Protein AF-A0A914KHE9-F1 (afdb_monomer)

Radius of gyration: 25.44 Å; Cα contacts (8 Å, |Δi|>4): 37; chains: 1; bounding box: 50×48×69 Å

Organism: Meloidogyne incognita (NCBI:txid6306)

pLDDT: mean 73.75, std 18.72, range [34.09, 95.0]

Mean predicted aligned error: 17.83 Å

Structure (mmCIF, N/CA/C/O backbone):
data_AF-A0A914KHE9-F1
#
_entry.id   AF-A0A914KHE9-F1
#
loop_
_atom_site.group_PDB
_atom_site.id
_atom_site.type_symbol
_atom_site.label_atom_id
_atom_site.label_alt_id
_atom_site.label_comp_id
_atom_site.label_asym_id
_atom_site.label_entity_id
_atom_site.label_seq_id
_atom_site.pdbx_PDB_ins_code
_atom_site.Cartn_x
_atom_site.Cartn_y
_atom_site.Cartn_z
_atom_site.occupancy
_atom_site.B_iso_or_equiv
_atom_site.auth_seq_id
_atom_site.auth_comp_id
_atom_site.auth_asym_id
_atom_site.auth_atom_id
_atom_site.pdbx_PDB_model_num
ATOM 1 N N . MET A 1 1 ? 17.900 -18.805 6.798 1.00 35.25 1 MET A N 1
ATOM 2 C CA . MET A 1 1 ? 18.093 -17.342 6.815 1.00 35.25 1 MET A CA 1
ATOM 3 C C . MET A 1 1 ? 16.962 -16.731 6.005 1.00 35.25 1 MET A C 1
ATOM 5 O O . MET A 1 1 ? 17.105 -16.5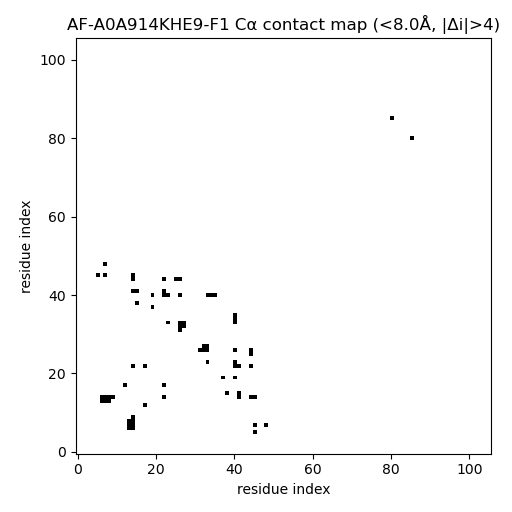57 4.805 1.00 35.25 1 MET A O 1
ATOM 9 N N . THR A 1 2 ? 15.797 -16.541 6.619 1.00 44.28 2 THR A N 1
ATOM 10 C CA . THR A 1 2 ? 14.630 -15.906 5.995 1.00 44.28 2 THR A CA 1
ATOM 11 C C . THR A 1 2 ? 14.756 -14.405 6.208 1.00 44.28 2 THR A C 1
ATOM 13 O O . THR A 1 2 ? 14.504 -13.898 7.294 1.00 44.28 2 THR A O 1
ATOM 16 N N . THR A 1 3 ? 15.258 -13.693 5.203 1.00 50.56 3 THR A N 1
ATOM 17 C CA . THR A 1 3 ? 15.271 -12.229 5.205 1.00 50.56 3 THR A CA 1
ATOM 18 C C . THR A 1 3 ? 13.864 -11.739 4.871 1.00 50.56 3 THR A C 1
ATOM 20 O O . THR A 1 3 ? 13.547 -11.503 3.711 1.00 50.56 3 THR A O 1
ATOM 23 N N . GLU A 1 4 ? 13.013 -11.612 5.887 1.00 54.34 4 GLU A N 1
ATOM 24 C CA . GLU A 1 4 ? 11.672 -10.998 5.825 1.00 54.34 4 GLU A CA 1
ATOM 25 C C . GLU A 1 4 ? 11.741 -9.456 5.761 1.00 54.34 4 GLU A C 1
ATOM 27 O O . GLU A 1 4 ? 10.909 -8.749 6.317 1.00 54.34 4 GLU A O 1
ATOM 32 N N . GLY A 1 5 ? 12.772 -8.913 5.111 1.00 55.12 5 GLY A N 1
ATOM 33 C CA . GLY A 1 5 ? 12.950 -7.473 4.959 1.00 55.12 5 GLY A CA 1
ATOM 34 C C . GLY A 1 5 ? 12.287 -6.991 3.675 1.00 55.12 5 GLY A C 1
ATOM 35 O O . GLY A 1 5 ? 12.874 -7.136 2.610 1.00 55.12 5 GLY A O 1
ATOM 36 N N . ASP A 1 6 ? 11.090 -6.415 3.777 1.00 58.41 6 ASP A N 1
ATOM 37 C CA . ASP A 1 6 ? 10.465 -5.565 2.744 1.00 58.41 6 ASP A CA 1
ATOM 38 C C . ASP A 1 6 ? 10.119 -6.204 1.387 1.00 58.41 6 ASP A C 1
ATOM 40 O O . ASP A 1 6 ? 9.960 -5.516 0.376 1.00 58.41 6 ASP A O 1
ATOM 44 N N . HIS A 1 7 ? 9.936 -7.523 1.325 1.00 64.31 7 HIS A N 1
ATOM 45 C CA . HIS A 1 7 ? 9.427 -8.156 0.107 1.00 64.31 7 HIS A CA 1
ATOM 46 C C . HIS A 1 7 ? 7.906 -8.007 0.029 1.00 64.31 7 HIS A C 1
ATOM 48 O O . HIS A 1 7 ? 7.160 -8.955 0.265 1.00 64.31 7 HIS A O 1
ATOM 54 N N . PHE A 1 8 ? 7.440 -6.812 -0.329 1.00 75.31 8 PHE A N 1
ATOM 55 C CA . PHE A 1 8 ? 6.059 -6.652 -0.757 1.00 75.31 8 PHE A CA 1
ATOM 56 C C . PHE A 1 8 ? 5.815 -7.516 -2.001 1.00 75.31 8 PHE A C 1
ATOM 58 O O . PHE A 1 8 ? 6.572 -7.466 -2.978 1.00 75.31 8 PHE A O 1
ATOM 65 N N . LEU A 1 9 ? 4.781 -8.352 -1.939 1.00 82.38 9 LEU A N 1
ATOM 66 C CA . LEU A 1 9 ? 4.413 -9.296 -2.988 1.00 82.38 9 LEU A CA 1
ATOM 67 C C . LEU A 1 9 ? 3.195 -8.748 -3.732 1.00 82.38 9 LEU A C 1
ATOM 69 O O . LEU A 1 9 ? 2.135 -8.571 -3.137 1.00 82.38 9 LEU A O 1
ATOM 73 N N . ILE A 1 10 ? 3.335 -8.514 -5.033 1.00 79.44 10 ILE A N 1
ATOM 74 C CA . ILE A 1 10 ? 2.223 -8.177 -5.925 1.00 79.44 10 ILE A CA 1
ATOM 75 C C . ILE A 1 10 ? 2.081 -9.332 -6.909 1.00 79.44 10 ILE A C 1
ATOM 77 O O . ILE A 1 10 ? 3.063 -9.757 -7.517 1.00 79.44 10 ILE A O 1
ATOM 81 N N . ASP A 1 11 ? 0.871 -9.876 -7.032 1.00 77.12 11 ASP A N 1
ATOM 82 C CA . ASP A 1 11 ? 0.591 -11.054 -7.869 1.00 77.12 11 ASP A CA 1
ATOM 83 C C . ASP A 1 11 ? 1.446 -12.287 -7.487 1.00 77.12 11 ASP A C 1
ATOM 85 O O . ASP A 1 11 ? 1.850 -13.099 -8.318 1.00 77.12 11 ASP A O 1
ATOM 89 N N . GLY A 1 12 ? 1.794 -12.406 -6.199 1.00 81.19 12 GLY A N 1
ATOM 90 C CA . GLY A 1 12 ? 2.648 -13.484 -5.689 1.00 81.19 12 GLY A CA 1
ATOM 91 C C . GLY A 1 12 ? 4.130 -13.366 -6.067 1.00 81.19 12 GLY A C 1
ATOM 92 O O . GLY A 1 12 ? 4.889 -14.300 -5.812 1.00 81.19 12 GLY A O 1
ATOM 93 N N . ARG A 1 13 ? 4.564 -12.236 -6.646 1.00 84.19 13 ARG A N 1
ATOM 94 C CA . ARG A 1 13 ? 5.971 -11.949 -6.973 1.00 84.19 13 ARG A CA 1
ATOM 95 C C . ARG A 1 13 ? 6.486 -10.722 -6.224 1.00 84.19 13 ARG A C 1
ATOM 97 O O . ARG A 1 13 ? 5.727 -9.778 -6.010 1.00 84.19 13 ARG A O 1
ATOM 104 N N . PRO A 1 14 ? 7.772 -10.690 -5.839 1.00 84.50 14 PRO A N 1
ATOM 105 C CA . PRO A 1 14 ? 8.331 -9.526 -5.169 1.00 84.50 14 PRO A CA 1
ATOM 106 C C . PRO A 1 14 ? 8.400 -8.339 -6.140 1.00 84.50 14 PRO A C 1
ATOM 108 O O . PRO A 1 14 ? 8.815 -8.496 -7.290 1.00 84.50 14 PRO A O 1
ATOM 111 N N . VAL A 1 15 ? 8.051 -7.137 -5.667 1.00 85.12 15 VAL A N 1
ATOM 112 C CA . VAL A 1 15 ? 8.094 -5.883 -6.451 1.00 85.12 15 VAL A CA 1
ATOM 113 C C . VAL A 1 15 ? 9.355 -5.725 -7.334 1.00 85.12 15 VAL A C 1
ATOM 115 O O . VAL A 1 15 ? 9.203 -5.419 -8.519 1.00 85.12 15 VAL A O 1
ATOM 118 N N . PRO A 1 16 ? 10.601 -5.959 -6.864 1.00 84.62 16 PRO A N 1
ATOM 119 C CA . PRO A 1 16 ? 11.798 -5.817 -7.711 1.00 84.62 16 PRO A CA 1
ATOM 120 C C . PRO A 1 16 ? 11.876 -6.791 -8.905 1.00 84.62 16 PRO A C 1
ATOM 122 O O . PRO A 1 16 ? 12.542 -6.501 -9.912 1.00 84.62 16 PRO A O 1
ATOM 125 N N . GLU A 1 17 ? 11.198 -7.934 -8.820 1.00 85.88 17 GLU A N 1
ATOM 126 C CA . GLU A 1 17 ? 11.182 -8.974 -9.853 1.00 85.88 17 GLU A CA 1
ATOM 127 C C . GLU A 1 17 ? 10.135 -8.700 -10.945 1.00 85.88 17 GLU A C 1
ATOM 129 O O . GLU A 1 17 ? 10.226 -9.239 -12.051 1.00 85.88 17 GLU A O 1
ATOM 134 N N . LEU A 1 18 ? 9.201 -7.776 -10.699 1.00 86.12 18 LEU A N 1
ATOM 135 C CA . LEU A 1 18 ? 8.206 -7.358 -11.681 1.00 86.12 18 LEU A CA 1
ATOM 136 C C . LEU A 1 18 ? 8.841 -6.679 -12.904 1.00 86.12 18 LEU A C 1
ATOM 138 O O . LEU A 1 18 ? 9.891 -6.016 -12.857 1.00 86.12 18 LEU A O 1
ATOM 142 N N . LYS A 1 19 ? 8.169 -6.825 -14.048 1.00 89.44 19 LYS A N 1
ATOM 143 C CA . LYS A 1 19 ? 8.540 -6.123 -15.283 1.00 89.44 19 LYS A CA 1
ATOM 144 C C . LYS A 1 19 ? 8.162 -4.650 -15.178 1.00 89.44 19 LYS A C 1
ATOM 146 O O . LYS A 1 19 ? 7.174 -4.300 -14.550 1.00 89.44 19 LYS A O 1
ATOM 151 N N . VAL A 1 20 ? 8.886 -3.786 -15.892 1.00 88.00 20 VAL A N 1
ATOM 152 C CA . VAL A 1 20 ? 8.596 -2.336 -15.947 1.00 88.00 20 VAL A CA 1
ATOM 153 C C . VAL A 1 20 ? 7.157 -2.051 -16.386 1.00 88.00 20 VAL A C 1
ATOM 155 O O . VAL A 1 20 ? 6.545 -1.111 -15.895 1.00 88.00 20 VAL A O 1
ATOM 158 N N . VAL A 1 21 ? 6.602 -2.873 -17.281 1.00 89.88 21 VAL A N 1
ATOM 159 C CA . VAL A 1 21 ? 5.200 -2.763 -17.713 1.00 89.88 21 VAL A CA 1
ATOM 160 C C . VAL A 1 21 ? 4.239 -3.010 -16.548 1.00 89.88 21 VAL A C 1
ATOM 162 O O . VAL A 1 21 ? 3.298 -2.245 -16.372 1.00 89.88 21 VAL A O 1
ATOM 165 N N . GLU A 1 22 ? 4.502 -4.031 -15.730 1.00 90.12 22 GLU A N 1
ATOM 166 C CA . GLU A 1 22 ? 3.669 -4.367 -14.569 1.00 90.12 22 GLU A CA 1
ATOM 167 C C . GLU A 1 22 ? 3.843 -3.347 -13.448 1.00 90.12 22 GLU A C 1
ATOM 169 O O . GLU A 1 22 ? 2.854 -2.851 -12.931 1.00 90.12 22 GLU A O 1
ATOM 174 N N . LEU A 1 23 ? 5.080 -2.923 -13.170 1.00 89.81 23 LEU A N 1
ATOM 175 C CA . LEU A 1 23 ? 5.362 -1.835 -12.231 1.00 89.81 23 LEU A CA 1
ATOM 176 C C . LEU A 1 23 ? 4.597 -0.562 -12.601 1.00 89.81 23 LEU A C 1
ATOM 178 O O . LEU A 1 23 ? 3.990 0.067 -11.746 1.00 89.81 23 LEU A O 1
ATOM 182 N N . ARG A 1 24 ? 4.582 -0.183 -13.885 1.00 90.06 24 ARG A N 1
ATOM 183 C CA . ARG A 1 24 ? 3.826 0.987 -14.351 1.00 90.06 24 ARG A CA 1
ATOM 184 C C . ARG A 1 24 ? 2.322 0.802 -14.234 1.00 90.06 24 ARG A C 1
ATOM 186 O O . ARG A 1 24 ? 1.646 1.776 -13.937 1.00 90.06 24 ARG A O 1
ATOM 193 N N . LYS A 1 25 ? 1.813 -0.404 -14.486 1.00 91.19 25 LYS A N 1
ATOM 194 C CA . LYS A 1 25 ? 0.393 -0.724 -14.334 1.00 91.19 25 LYS A CA 1
ATOM 195 C C . LYS A 1 25 ? -0.032 -0.602 -12.872 1.00 91.19 25 LYS A C 1
ATOM 197 O O . LYS A 1 25 ? -1.013 0.071 -12.595 1.00 91.19 25 LYS A O 1
ATOM 202 N N . GLU A 1 26 ? 0.745 -1.166 -11.952 1.00 89.94 26 GLU A N 1
ATOM 203 C CA . GLU A 1 26 ? 0.499 -1.045 -10.512 1.00 89.94 26 GLU A CA 1
ATOM 204 C C . GLU A 1 26 ? 0.570 0.410 -10.043 1.00 89.94 26 GLU A C 1
ATOM 206 O O . GLU A 1 26 ? -0.309 0.866 -9.317 1.00 89.94 26 GLU A O 1
ATOM 211 N N . LEU A 1 27 ? 1.566 1.171 -10.511 1.00 90.19 27 LEU A N 1
ATOM 212 C CA . LEU A 1 27 ? 1.656 2.605 -10.232 1.00 90.19 27 LEU A CA 1
ATOM 213 C C . LEU A 1 27 ? 0.460 3.372 -10.817 1.00 90.19 27 LEU A C 1
ATOM 215 O O . LEU A 1 27 ? -0.069 4.248 -10.151 1.00 90.19 27 LEU A O 1
ATOM 219 N N . GLU A 1 28 ? -0.006 3.042 -12.022 1.00 90.75 28 GLU A N 1
ATOM 220 C CA . GLU A 1 28 ? -1.157 3.696 -12.660 1.00 90.75 28 GLU A CA 1
ATOM 221 C C . GLU A 1 28 ? -2.470 3.413 -11.924 1.00 90.75 28 GLU A C 1
ATOM 223 O O . GLU A 1 28 ? -3.234 4.342 -11.673 1.00 90.75 28 GLU A O 1
ATOM 228 N N . ILE A 1 29 ? -2.700 2.161 -11.514 1.00 90.38 29 ILE A N 1
ATOM 229 C CA . ILE A 1 29 ? -3.861 1.771 -10.697 1.00 90.38 29 ILE A CA 1
ATOM 230 C C . ILE A 1 29 ? -3.869 2.553 -9.377 1.00 90.38 29 ILE A C 1
ATOM 232 O O . ILE A 1 29 ? -4.921 2.993 -8.921 1.00 90.38 29 ILE A O 1
ATOM 236 N N . ARG A 1 30 ? -2.686 2.778 -8.799 1.00 86.81 30 ARG A N 1
ATOM 237 C CA . ARG A 1 30 ? -2.484 3.534 -7.555 1.00 86.81 30 ARG A CA 1
ATOM 238 C C . ARG A 1 30 ? -2.355 5.049 -7.772 1.00 86.81 30 ARG A C 1
ATOM 240 O O . ARG A 1 30 ? -2.057 5.773 -6.832 1.00 86.81 30 ARG A O 1
ATOM 247 N N . SER A 1 31 ? -2.557 5.545 -9.000 1.00 88.81 31 SER A N 1
ATOM 248 C CA . SER A 1 31 ? -2.386 6.960 -9.385 1.00 88.81 31 SER A CA 1
ATOM 249 C C . SER A 1 31 ? -1.019 7.571 -9.030 1.00 88.81 31 SER A C 1
ATOM 251 O O . SER A 1 31 ? -0.884 8.778 -8.838 1.00 88.81 31 SER A O 1
ATOM 253 N N . LEU A 1 32 ? 0.026 6.746 -8.992 1.00 88.50 32 LEU A N 1
ATOM 254 C CA . LEU A 1 32 ? 1.404 7.156 -8.774 1.00 88.50 32 LEU A CA 1
ATOM 255 C C . LEU A 1 32 ? 2.105 7.507 -10.095 1.00 88.50 32 LEU A C 1
ATOM 257 O O . LEU A 1 32 ? 1.788 6.971 -11.164 1.00 88.50 32 LEU A O 1
ATOM 261 N N . PRO A 1 33 ? 3.126 8.378 -10.050 1.00 88.88 33 PRO A N 1
ATOM 262 C CA . PRO A 1 33 ? 3.860 8.748 -11.247 1.00 88.88 33 PRO A CA 1
ATOM 263 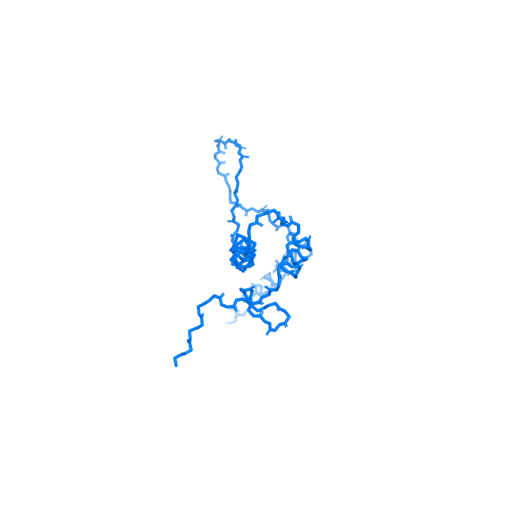C C . PRO A 1 33 ? 4.576 7.539 -11.874 1.00 88.88 33 PRO A C 1
ATOM 265 O O . PRO A 1 33 ? 5.361 6.843 -11.229 1.00 88.88 33 PRO A O 1
ATOM 268 N N . LYS A 1 34 ? 4.345 7.331 -13.176 1.00 91.25 34 LYS A N 1
ATOM 269 C CA . LYS A 1 34 ? 4.933 6.251 -14.001 1.00 91.25 34 LYS A CA 1
ATOM 270 C C . LYS A 1 34 ? 6.241 6.627 -14.714 1.00 91.25 34 LYS A C 1
ATOM 272 O O . LYS A 1 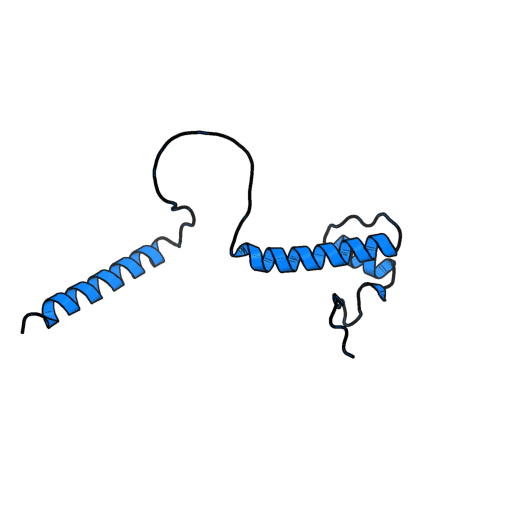34 ? 6.747 5.867 -15.547 1.00 91.25 34 LYS A O 1
ATOM 277 N N . SER A 1 35 ? 6.772 7.806 -14.399 1.00 84.06 35 SER A N 1
ATOM 278 C CA . SER A 1 35 ? 8.021 8.354 -14.937 1.00 84.06 35 SER A CA 1
ATOM 279 C C . SER A 1 35 ? 9.216 7.920 -14.087 1.00 84.06 35 SER A C 1
ATOM 281 O O . SER A 1 35 ? 9.125 7.935 -12.857 1.00 84.06 35 SER A O 1
ATOM 283 N N . GLY A 1 36 ? 10.322 7.567 -14.748 1.00 87.06 36 GLY A N 1
ATOM 284 C CA . GLY A 1 36 ? 11.584 7.176 -14.109 1.00 87.06 36 GLY A CA 1
ATOM 285 C C . GLY A 1 36 ? 12.136 5.829 -14.588 1.00 87.06 36 GLY A C 1
ATOM 286 O O . GLY A 1 36 ? 11.547 5.147 -15.438 1.00 87.06 36 GLY A O 1
ATOM 287 N N . ASN A 1 37 ? 13.286 5.452 -14.029 1.00 91.62 37 ASN A N 1
ATOM 288 C CA . ASN A 1 37 ? 13.961 4.173 -14.275 1.00 91.62 37 ASN A CA 1
ATOM 289 C C . ASN A 1 37 ? 13.310 3.016 -13.494 1.00 91.62 37 ASN A C 1
ATOM 291 O O . ASN A 1 37 ? 12.620 3.240 -12.505 1.00 91.62 37 ASN A O 1
ATOM 295 N N . LYS A 1 38 ? 13.582 1.750 -13.873 1.00 88.19 38 LYS A N 1
ATOM 296 C CA . LYS A 1 38 ? 13.023 0.562 -13.179 1.00 88.19 38 LYS A CA 1
ATOM 297 C C . LYS A 1 38 ? 13.215 0.632 -11.658 1.00 88.19 38 LYS A C 1
ATOM 299 O O . LYS A 1 38 ? 12.287 0.321 -10.925 1.00 88.19 38 LYS A O 1
ATOM 304 N N . LYS A 1 39 ? 14.400 1.055 -11.201 1.00 88.44 39 LYS A N 1
ATOM 305 C CA . LYS A 1 39 ? 14.700 1.204 -9.770 1.00 88.44 39 LYS A CA 1
ATOM 306 C C . LYS A 1 39 ? 13.804 2.241 -9.090 1.00 88.44 39 LYS A C 1
ATOM 308 O O . LYS A 1 39 ? 13.281 1.946 -8.032 1.00 88.44 39 LYS A O 1
ATOM 313 N N . GLU A 1 40 ? 13.584 3.395 -9.716 1.00 89.94 40 GLU A N 1
ATOM 314 C CA . GLU A 1 40 ? 12.716 4.445 -9.162 1.00 89.94 40 GLU A CA 1
ATOM 315 C C . GLU A 1 40 ? 11.252 4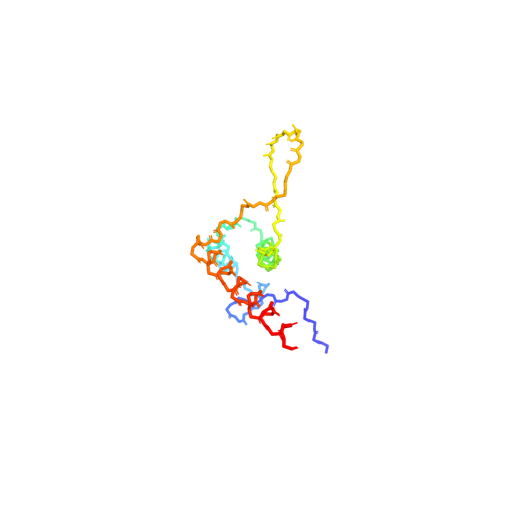.007 -9.097 1.00 89.94 40 GLU A C 1
ATOM 317 O O . GLU A 1 40 ? 10.559 4.321 -8.139 1.00 89.94 40 GLU A O 1
ATOM 322 N N . LEU A 1 41 ? 10.780 3.256 -10.099 1.00 89.88 41 LEU A N 1
ATOM 323 C CA . LEU A 1 41 ? 9.422 2.704 -10.095 1.00 89.88 41 LEU A CA 1
ATOM 324 C C . LEU A 1 41 ? 9.234 1.681 -8.965 1.00 89.88 41 LEU A C 1
ATOM 326 O O . LEU A 1 41 ? 8.189 1.671 -8.325 1.00 89.88 41 LEU A O 1
ATOM 330 N N . VAL A 1 42 ? 10.243 0.836 -8.725 1.00 89.44 42 VAL A N 1
ATOM 331 C CA . VAL A 1 42 ? 10.255 -0.138 -7.621 1.00 89.44 42 VAL A CA 1
ATOM 332 C C . VAL A 1 42 ? 10.266 0.574 -6.273 1.00 89.44 42 VAL A C 1
ATOM 334 O O . VAL A 1 42 ? 9.421 0.279 -5.440 1.00 89.44 42 VAL A O 1
ATOM 337 N N . ASP A 1 43 ? 11.184 1.520 -6.079 1.00 89.62 43 ASP A N 1
ATOM 338 C CA . ASP A 1 43 ? 11.342 2.266 -4.826 1.00 89.62 43 ASP A CA 1
ATOM 339 C C . ASP A 1 43 ? 10.068 3.042 -4.470 1.00 89.62 43 ASP A C 1
ATOM 341 O O . ASP A 1 43 ? 9.548 2.922 -3.367 1.00 89.62 43 ASP A O 1
ATOM 345 N N . ARG A 1 44 ? 9.472 3.727 -5.456 1.00 89.75 44 ARG A N 1
ATOM 346 C CA . ARG A 1 44 ? 8.198 4.438 -5.295 1.00 89.75 44 ARG A CA 1
ATOM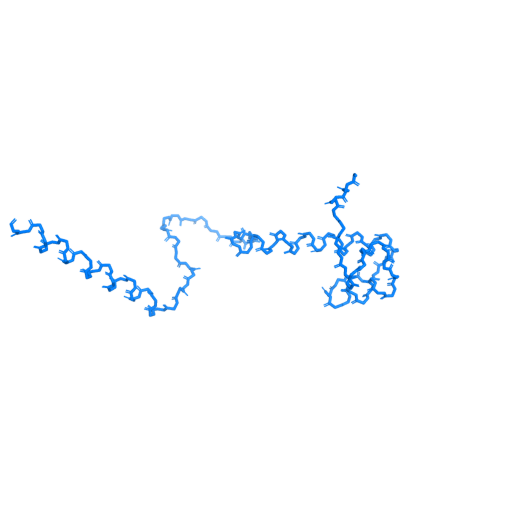 347 C C . ARG A 1 44 ? 7.051 3.510 -4.906 1.00 89.75 44 ARG A C 1
ATOM 349 O O . ARG A 1 44 ? 6.239 3.876 -4.066 1.00 89.75 44 ARG A O 1
ATOM 356 N N . LEU A 1 45 ? 6.965 2.335 -5.528 1.00 88.06 45 LEU A N 1
ATOM 357 C CA . LEU A 1 45 ? 5.909 1.372 -5.227 1.00 88.06 45 LEU A CA 1
ATOM 358 C C . LEU A 1 45 ? 6.098 0.747 -3.838 1.00 88.06 45 LEU A C 1
ATOM 360 O O . LEU A 1 45 ? 5.121 0.566 -3.122 1.00 88.06 45 LEU A O 1
ATOM 364 N N . LEU A 1 46 ? 7.342 0.458 -3.445 1.00 88.31 46 LEU A N 1
ATOM 365 C CA . LEU A 1 46 ? 7.680 -0.044 -2.111 1.00 88.31 46 LEU A CA 1
ATOM 366 C C . LEU A 1 46 ? 7.385 0.991 -1.021 1.00 88.31 46 LEU A C 1
ATOM 368 O O . LEU A 1 46 ? 6.733 0.651 -0.038 1.00 88.31 46 LEU A O 1
ATOM 372 N N . ASN A 1 47 ? 7.806 2.245 -1.214 1.00 87.94 47 ASN A N 1
ATOM 373 C CA . ASN A 1 47 ? 7.505 3.327 -0.279 1.00 87.94 47 ASN A CA 1
ATOM 374 C C . ASN A 1 47 ? 6.002 3.523 -0.139 1.00 87.94 47 ASN A C 1
ATOM 376 O O . ASN A 1 47 ? 5.519 3.517 0.982 1.00 87.94 47 ASN A O 1
ATOM 380 N N . PHE A 1 48 ? 5.257 3.566 -1.246 1.00 88.12 48 PHE A N 1
ATOM 381 C CA . PHE A 1 48 ? 3.804 3.692 -1.177 1.00 88.12 48 PHE A CA 1
ATOM 382 C C . PHE A 1 48 ? 3.153 2.546 -0.400 1.00 88.12 48 PHE A C 1
ATOM 384 O O . PHE A 1 48 ? 2.256 2.779 0.391 1.00 88.12 48 PHE A O 1
ATOM 391 N N . LEU A 1 49 ? 3.597 1.302 -0.596 1.00 86.56 49 LEU A N 1
ATOM 392 C CA . LEU A 1 49 ? 3.061 0.152 0.139 1.00 86.56 49 LEU A CA 1
ATOM 393 C C . LEU A 1 49 ? 3.400 0.193 1.632 1.00 86.56 49 LEU A C 1
ATOM 395 O O . LEU A 1 49 ? 2.613 -0.255 2.466 1.00 86.56 49 LEU A O 1
ATOM 399 N N . ARG A 1 50 ? 4.574 0.721 1.975 1.00 85.75 50 ARG A N 1
ATOM 400 C CA . ARG A 1 50 ? 4.968 0.960 3.360 1.00 85.75 50 ARG A CA 1
ATOM 401 C C . ARG A 1 50 ? 4.128 2.074 3.980 1.00 85.75 50 ARG A C 1
ATOM 403 O O . ARG A 1 50 ? 3.556 1.855 5.039 1.00 85.75 50 ARG A O 1
ATOM 410 N N . GLU A 1 51 ? 4.005 3.205 3.293 1.00 84.44 51 GLU A N 1
ATOM 411 C CA . GLU A 1 51 ? 3.182 4.344 3.698 1.00 84.44 51 GLU A CA 1
ATOM 412 C C . GLU A 1 51 ? 1.713 3.943 3.828 1.00 84.44 51 GLU A C 1
ATOM 414 O O . GLU A 1 51 ? 1.097 4.296 4.815 1.00 84.44 51 GLU A O 1
ATOM 419 N N . GLU A 1 52 ? 1.167 3.144 2.911 1.00 83.44 52 GLU A N 1
ATOM 420 C CA . GLU A 1 52 ? -0.204 2.624 2.967 1.00 83.44 52 GLU A CA 1
ATOM 421 C C . GLU A 1 52 ? -0.406 1.710 4.184 1.00 83.44 52 GLU A C 1
ATOM 423 O O . GLU A 1 52 ? -1.421 1.821 4.867 1.00 83.44 52 GLU A O 1
ATOM 428 N N . GLN A 1 53 ? 0.562 0.848 4.523 1.00 76.62 53 GLN A N 1
ATOM 429 C CA . GLN A 1 53 ? 0.497 0.053 5.757 1.00 76.62 53 GLN A CA 1
ATOM 430 C C . GLN A 1 53 ? 0.599 0.918 7.015 1.00 76.62 53 GLN A C 1
ATOM 432 O O . GLN A 1 53 ? -0.165 0.717 7.960 1.00 76.62 53 GLN A O 1
ATOM 437 N N . GLU A 1 54 ? 1.524 1.876 7.030 1.00 76.00 54 GLU A N 1
ATOM 438 C CA . GLU A 1 54 ? 1.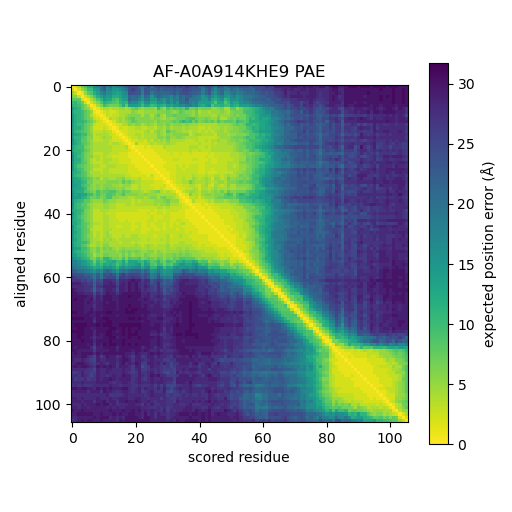675 2.818 8.135 1.00 76.00 54 GLU A CA 1
ATOM 439 C C . GLU A 1 54 ? 0.428 3.693 8.281 1.00 76.00 54 GLU A C 1
ATOM 441 O O . GLU A 1 54 ? -0.025 3.924 9.398 1.00 76.00 54 GLU A O 1
ATOM 446 N N . GLU A 1 55 ? -0.178 4.121 7.177 1.00 70.44 55 GLU A N 1
ATOM 447 C CA . GLU A 1 55 ? -1.405 4.904 7.131 1.00 70.44 55 GLU A CA 1
ATOM 448 C C . GLU A 1 55 ? -2.606 4.060 7.550 1.00 70.44 55 GLU A C 1
ATOM 450 O O . GLU A 1 55 ? -3.408 4.538 8.330 1.00 70.44 55 GLU A O 1
ATOM 455 N N . LEU A 1 56 ? -2.713 2.784 7.180 1.00 60.66 56 LEU A N 1
ATOM 456 C CA . LEU A 1 56 ? -3.740 1.883 7.721 1.00 60.66 56 LEU A CA 1
ATOM 457 C C . LEU A 1 56 ? -3.613 1.720 9.244 1.00 60.66 56 LEU A C 1
ATOM 459 O O . LEU A 1 56 ? -4.625 1.649 9.942 1.00 60.66 56 LEU A O 1
ATOM 463 N N . THR A 1 57 ? -2.387 1.713 9.780 1.00 57.72 57 THR A N 1
ATOM 464 C CA . THR A 1 57 ? -2.164 1.720 11.235 1.00 57.72 57 THR A CA 1
ATOM 465 C C . THR A 1 57 ? -2.385 3.096 11.876 1.00 57.72 57 THR A C 1
ATOM 467 O O . THR A 1 57 ? -2.904 3.167 12.987 1.00 57.72 57 THR A O 1
ATOM 470 N N . LYS A 1 58 ? -2.078 4.193 11.171 1.00 53.25 58 LYS A N 1
ATOM 471 C CA . LYS A 1 58 ? -2.307 5.587 11.588 1.00 53.25 58 LYS A CA 1
ATOM 472 C C . LYS A 1 58 ? -3.697 6.116 11.241 1.00 53.25 58 LYS A C 1
ATOM 474 O O . LYS A 1 58 ? -4.073 7.173 11.703 1.00 53.25 58 LYS A O 1
ATOM 479 N N . GLN A 1 59 ? -4.550 5.407 10.521 1.00 45.44 59 GLN A N 1
ATOM 480 C CA . GLN A 1 59 ? -5.965 5.769 10.408 1.00 45.44 59 GLN A CA 1
ATOM 481 C C . GLN A 1 59 ? -6.736 5.362 11.678 1.00 45.44 59 GLN A C 1
ATOM 483 O O . GLN A 1 59 ? -7.930 5.629 11.790 1.00 45.44 59 GLN A O 1
ATOM 488 N N . GLN A 1 60 ? -6.037 4.811 12.682 1.00 48.16 60 GLN A N 1
ATOM 489 C CA . GLN A 1 60 ? -6.433 4.900 14.091 1.00 48.16 60 GLN A CA 1
ATOM 490 C C . GLN A 1 60 ? -5.820 6.110 14.841 1.00 48.16 60 GLN A C 1
ATOM 492 O O . GLN A 1 60 ? -6.312 6.441 15.914 1.00 48.16 60 GLN A O 1
ATOM 497 N N . GLU A 1 61 ? -4.831 6.824 14.282 1.00 49.69 61 GLU A N 1
ATOM 498 C CA . GLU A 1 61 ? -4.168 8.025 14.837 1.00 49.69 61 GLU A CA 1
ATOM 499 C C . GLU A 1 61 ? -3.681 9.016 13.733 1.00 49.69 61 GLU A C 1
ATOM 501 O O . GLU A 1 61 ? -2.571 8.916 13.205 1.00 49.69 61 GLU A O 1
ATOM 506 N N . THR A 1 62 ? -4.544 9.979 13.375 1.00 47.50 62 THR A N 1
ATOM 507 C CA . THR A 1 62 ? -4.355 11.104 12.419 1.00 47.50 62 THR A CA 1
ATOM 508 C C . THR A 1 62 ? -3.000 11.826 12.475 1.00 47.50 62 THR A C 1
ATOM 510 O O . THR A 1 62 ? -2.445 11.968 13.566 1.00 47.50 62 THR A O 1
ATOM 513 N N . PRO A 1 63 ? -2.531 12.435 11.363 1.00 55.41 63 PRO A N 1
ATOM 514 C CA . PRO A 1 63 ? -2.031 13.838 11.446 1.00 55.41 63 PRO A CA 1
ATOM 515 C C . PRO A 1 63 ? -2.342 14.741 10.211 1.00 55.41 63 PRO A C 1
ATOM 517 O O . PRO A 1 63 ? -2.153 14.299 9.085 1.00 55.41 63 PRO A O 1
ATOM 520 N N . GLN A 1 64 ? -2.962 15.933 10.377 1.00 46.34 64 GLN A N 1
ATOM 521 C CA . GLN A 1 64 ? -2.377 17.316 10.456 1.00 46.34 64 GLN A CA 1
ATOM 522 C C . GLN A 1 64 ? -1.973 17.908 9.072 1.00 46.34 64 GLN A C 1
ATOM 524 O O . GLN A 1 64 ? -1.500 17.169 8.229 1.00 46.34 64 GLN A O 1
ATOM 529 N N . GLU A 1 65 ? -2.098 19.191 8.691 1.00 46.28 65 GLU A N 1
ATOM 530 C CA . GLU A 1 65 ? -2.250 20.490 9.373 1.00 46.28 65 GLU A CA 1
ATOM 531 C C . GLU A 1 65 ? -2.523 21.589 8.308 1.00 46.28 65 GLU A C 1
ATOM 533 O O . GLU A 1 65 ? -1.941 21.507 7.232 1.00 46.28 65 GLU A O 1
ATOM 538 N N . GLU A 1 66 ? -3.337 22.618 8.593 1.00 43.59 66 GLU A N 1
ATOM 539 C CA . GLU A 1 66 ? -2.940 24.045 8.493 1.00 43.59 66 GLU A CA 1
ATOM 540 C C . GLU A 1 66 ? -4.090 24.973 8.940 1.00 43.59 66 GLU A C 1
ATOM 542 O O . GLU A 1 66 ? -5.2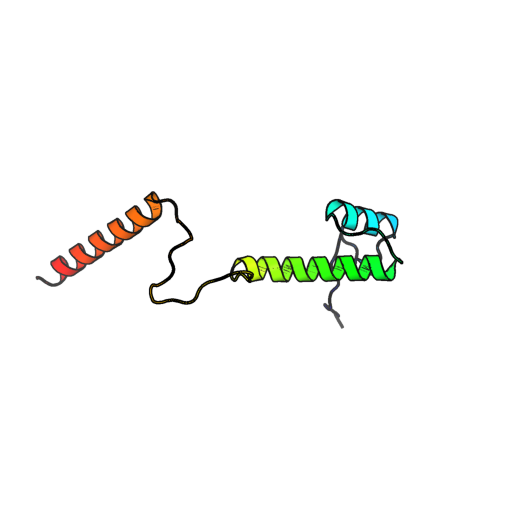19 24.864 8.465 1.00 43.59 66 GLU A O 1
ATOM 547 N N . GLY A 1 67 ? -3.776 25.940 9.812 1.00 35.34 67 GLY A N 1
ATOM 548 C CA . GLY A 1 67 ? -4.476 27.228 9.840 1.00 35.34 67 GLY A CA 1
ATOM 549 C C . GLY A 1 67 ? -5.388 27.548 11.032 1.00 35.34 67 GLY A C 1
ATOM 550 O O . GLY A 1 67 ? -6.601 27.393 10.957 1.00 35.34 67 GLY A O 1
ATOM 551 N N . ASN A 1 68 ? -4.798 28.257 12.001 1.00 35.19 68 ASN A N 1
ATOM 552 C CA . ASN A 1 68 ? -5.380 29.437 12.659 1.00 35.19 68 ASN A CA 1
ATOM 553 C C . ASN A 1 68 ? -6.275 29.249 13.912 1.00 35.19 68 ASN A C 1
ATOM 555 O O . ASN A 1 68 ? -7.426 28.831 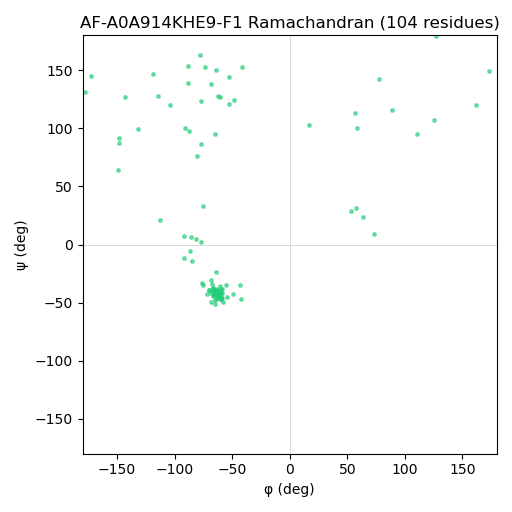13.817 1.00 35.19 68 ASN A O 1
ATOM 559 N N . GLN A 1 69 ? -5.764 29.796 15.027 1.00 40.50 69 GLN A N 1
ATOM 560 C CA . GLN A 1 69 ? -6.440 30.488 16.146 1.00 40.50 69 GLN A CA 1
ATOM 561 C C . GLN A 1 69 ? -6.160 29.936 17.549 1.00 40.50 69 GLN A C 1
ATOM 563 O O . GLN A 1 69 ? -6.656 28.906 17.994 1.00 40.50 69 GLN A O 1
ATOM 568 N N . GLU A 1 70 ? -5.371 30.743 18.248 1.00 49.31 70 GLU A N 1
ATOM 569 C CA . GLU A 1 70 ? -5.324 30.913 19.689 1.00 49.31 70 GLU A CA 1
ATOM 570 C C . GLU A 1 70 ? -6.730 31.216 20.245 1.00 49.31 70 GLU A C 1
ATOM 572 O O . GLU A 1 70 ? -7.361 32.172 19.813 1.00 49.31 70 GLU A O 1
ATOM 577 N N . GLU A 1 71 ? -7.237 30.375 21.154 1.00 43.06 71 GLU A N 1
ATOM 578 C CA . GLU A 1 71 ? -7.860 30.739 22.442 1.00 43.06 71 GLU A CA 1
ATOM 579 C C . GLU A 1 71 ? -8.718 29.588 23.019 1.00 43.06 71 GLU A C 1
ATOM 581 O O . GLU A 1 71 ? -9.723 29.173 22.460 1.00 43.06 71 GLU A O 1
ATOM 586 N N . LYS A 1 72 ? -8.319 29.148 24.221 1.00 46.53 72 LYS A N 1
ATOM 587 C CA . LYS A 1 72 ? -9.155 28.711 25.359 1.00 46.53 72 LYS A CA 1
ATOM 588 C C . LYS A 1 72 ? -10.179 27.567 25.177 1.00 46.53 72 LYS A C 1
ATOM 590 O O . LYS A 1 72 ? -11.283 27.742 24.689 1.00 46.53 72 LYS A O 1
ATOM 595 N N . GLN A 1 73 ? -9.855 26.466 25.868 1.00 45.88 73 GLN A N 1
ATOM 596 C CA . GLN A 1 73 ? -10.760 25.621 26.672 1.00 45.88 73 GLN A CA 1
ATOM 597 C C . GLN A 1 73 ? -11.974 24.976 25.970 1.00 45.88 73 GLN A C 1
ATOM 599 O O . GLN A 1 73 ? -13.043 25.572 25.917 1.00 45.88 73 GLN A O 1
ATOM 604 N N . SER A 1 74 ? -11.875 23.688 25.607 1.00 34.09 74 SER A N 1
ATOM 605 C CA . SER A 1 74 ? -12.852 22.615 25.942 1.00 34.09 74 SER A CA 1
ATOM 606 C C . SER A 1 74 ? -12.509 21.292 25.219 1.00 34.09 74 SER A C 1
ATOM 608 O O . SER A 1 74 ? -11.909 21.324 24.146 1.00 34.09 74 SER A O 1
ATOM 610 N N . PRO A 1 75 ? -12.813 20.114 25.803 1.00 50.00 75 PRO A N 1
ATOM 611 C CA . PRO A 1 75 ? -12.398 18.826 25.253 1.00 50.00 75 PRO A CA 1
ATOM 612 C C . PRO A 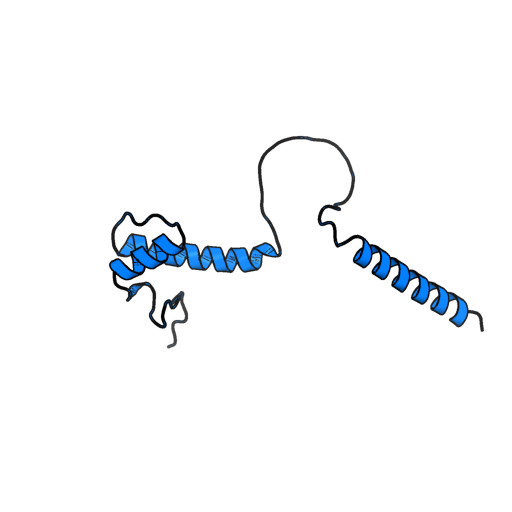1 75 ? -13.266 18.388 24.060 1.00 50.00 75 PRO A C 1
ATOM 614 O O . PRO A 1 75 ? -14.481 18.258 24.165 1.00 50.00 75 PRO A O 1
ATOM 617 N N . THR A 1 76 ? -12.588 18.150 22.937 1.00 46.22 76 THR A N 1
ATOM 618 C CA . THR A 1 76 ? -12.815 17.112 21.910 1.00 46.22 76 THR A CA 1
ATOM 619 C C . THR A 1 76 ? -14.172 16.392 21.891 1.00 46.22 76 THR A C 1
ATOM 621 O O . THR A 1 76 ? -14.377 15.413 22.607 1.00 46.22 76 THR A O 1
ATOM 624 N N . ALA A 1 77 ? -15.035 16.777 20.946 1.00 45.19 77 ALA A N 1
ATOM 625 C CA . ALA A 1 77 ? -16.109 15.934 20.418 1.00 45.19 77 ALA A CA 1
ATOM 626 C C . ALA A 1 77 ? -16.379 16.287 18.945 1.00 45.19 77 ALA A C 1
ATOM 628 O O . ALA A 1 77 ? -17.210 17.130 18.622 1.00 45.19 77 ALA A O 1
ATOM 629 N N . SER A 1 78 ? -15.648 15.660 18.027 1.00 50.28 78 SER A N 1
ATOM 630 C CA . SER A 1 78 ? -15.996 15.646 16.600 1.00 50.28 78 SER A CA 1
ATOM 631 C C . SER A 1 78 ? -15.508 14.351 15.963 1.00 50.28 78 SER A C 1
ATOM 633 O O . SER A 1 78 ? -14.641 14.335 15.102 1.00 50.28 78 SER A O 1
ATOM 635 N N . HIS A 1 79 ? -16.079 13.249 16.436 1.00 47.06 79 HIS A N 1
ATOM 636 C CA . HIS A 1 79 ? -16.531 12.155 15.584 1.00 47.06 79 HIS A CA 1
ATOM 637 C C . HIS A 1 79 ? -17.942 11.850 16.075 1.00 47.06 79 HIS A C 1
ATOM 639 O O . HIS A 1 79 ? -18.130 11.266 17.141 1.00 47.06 79 HIS A O 1
ATOM 645 N N . SER A 1 80 ? -18.938 12.371 15.360 1.00 53.47 80 SER A N 1
ATOM 646 C CA . SER A 1 80 ? -20.344 12.106 15.651 1.00 53.47 80 SER A CA 1
ATOM 647 C C . SER A 1 80 ? -20.595 10.617 15.409 1.00 53.47 80 SER A C 1
ATOM 649 O O . SER A 1 80 ? -20.794 10.188 14.273 1.00 53.47 80 SER A O 1
ATOM 651 N N . LEU A 1 81 ? -20.517 9.804 16.467 1.00 54.69 81 LEU A N 1
ATOM 652 C CA . LEU A 1 81 ? -21.155 8.489 16.481 1.00 54.69 81 LEU A CA 1
ATOM 653 C C . LEU A 1 81 ? -22.629 8.700 16.099 1.00 54.69 81 LEU A C 1
ATOM 655 O O . LEU A 1 81 ? -23.187 9.728 16.493 1.00 54.69 81 LEU A O 1
ATOM 659 N N . PRO A 1 82 ? -23.281 7.779 15.360 1.00 65.81 82 PRO A N 1
ATOM 660 C CA . PRO A 1 82 ? -24.702 7.914 15.063 1.00 65.81 82 PRO A CA 1
ATOM 661 C C . PRO A 1 82 ? -25.442 8.227 16.363 1.00 65.81 82 PRO A C 1
ATOM 663 O O . PRO A 1 82 ? -25.290 7.483 17.329 1.00 65.81 82 PRO A O 1
ATOM 666 N N . ASP A 1 83 ? -26.193 9.327 16.394 1.00 74.81 83 ASP A N 1
ATOM 667 C CA . ASP A 1 83 ? -26.867 9.874 17.585 1.00 74.81 83 ASP A CA 1
ATOM 668 C C . ASP A 1 83 ? -27.564 8.789 18.441 1.00 74.81 83 ASP A C 1
ATOM 670 O O . ASP A 1 83 ? -27.487 8.783 19.672 1.00 74.81 83 ASP A O 1
ATOM 674 N N . MET A 1 84 ? -28.114 7.767 17.776 1.00 78.62 84 MET A N 1
ATOM 675 C CA . MET A 1 84 ? -28.709 6.584 18.402 1.00 78.62 84 MET A CA 1
ATOM 676 C C . MET A 1 84 ? -27.756 5.751 19.273 1.00 78.62 84 MET A C 1
ATOM 678 O O . MET A 1 84 ? -28.171 5.270 20.326 1.00 78.62 84 MET A O 1
ATOM 682 N N . VAL A 1 85 ? -26.502 5.544 18.863 1.00 86.56 85 VAL A N 1
ATOM 683 C CA . VAL A 1 85 ? -25.529 4.738 19.624 1.00 86.56 85 VAL A CA 1
ATOM 684 C C . VAL A 1 85 ? -25.165 5.453 20.921 1.00 86.56 85 VAL A C 1
ATOM 686 O O . VAL A 1 85 ? -25.143 4.827 21.980 1.00 86.56 85 VAL A O 1
ATOM 689 N N . SER A 1 86 ? -24.963 6.771 20.855 1.00 81.94 86 SER A N 1
ATOM 690 C CA . SER A 1 86 ? -24.713 7.616 22.026 1.00 81.94 86 SER A CA 1
ATOM 691 C C . SER A 1 86 ? -25.889 7.565 23.001 1.00 81.94 86 SER A C 1
ATOM 693 O O . SER A 1 86 ? -25.696 7.345 24.197 1.00 81.94 86 SER A O 1
ATOM 695 N N . GLN A 1 87 ? -27.120 7.679 22.493 1.00 88.06 87 GLN A N 1
ATOM 696 C CA . GLN A 1 87 ? -28.326 7.583 23.314 1.00 88.06 87 GLN A CA 1
ATOM 697 C C . GLN A 1 87 ? -28.488 6.196 23.955 1.00 88.06 87 GLN A C 1
ATOM 699 O O . GLN A 1 87 ? -28.826 6.098 25.136 1.00 88.06 87 GLN A O 1
ATOM 704 N N . TYR A 1 88 ? -28.199 5.122 23.216 1.00 94.19 88 TYR A N 1
ATOM 705 C CA . TYR A 1 88 ? -28.269 3.757 23.736 1.00 94.19 88 TYR A CA 1
ATOM 706 C C . TYR A 1 88 ? -27.240 3.502 24.845 1.00 94.19 88 TYR A C 1
ATOM 708 O O . TYR A 1 88 ? -27.585 2.927 25.879 1.00 94.19 88 TYR A O 1
ATOM 716 N N . LEU A 1 89 ? -25.999 3.972 24.673 1.00 93.81 89 LEU A N 1
ATOM 717 C CA . LEU A 1 89 ? -24.954 3.855 25.695 1.00 93.81 89 LEU A CA 1
ATOM 718 C C . LEU A 1 89 ? -25.353 4.573 26.988 1.00 93.81 89 LEU A C 1
ATOM 720 O O . LEU A 1 89 ? -25.271 3.991 28.071 1.00 93.81 89 LEU A O 1
ATOM 724 N N . VAL A 1 90 ? -25.854 5.806 26.867 1.00 93.81 90 VAL A N 1
ATOM 725 C CA . VAL A 1 90 ? -26.361 6.584 28.007 1.00 93.81 90 VAL A CA 1
ATOM 726 C C . VAL A 1 90 ? -27.500 5.834 28.702 1.00 93.81 90 VAL A C 1
ATOM 728 O O . VAL A 1 90 ? -27.493 5.674 29.923 1.00 93.81 90 VAL A O 1
ATOM 731 N N . GLN A 1 91 ? -28.454 5.306 27.933 1.00 93.19 91 GLN A N 1
ATOM 732 C CA . GLN A 1 91 ? -29.591 4.570 28.479 1.00 93.19 91 GLN A CA 1
ATOM 733 C C . GLN A 1 91 ? -29.170 3.285 29.209 1.00 93.19 91 GLN A C 1
ATOM 735 O O . GLN A 1 91 ? -29.763 2.941 30.238 1.00 93.19 91 GLN A O 1
ATOM 740 N N . GLN A 1 92 ? -28.166 2.569 28.699 1.00 95.00 92 GLN A N 1
ATOM 741 C CA . GLN A 1 92 ? -27.620 1.377 29.347 1.00 95.00 92 GLN A CA 1
ATOM 742 C C . GLN A 1 92 ? -26.919 1.731 30.666 1.00 95.00 92 GLN A C 1
ATOM 744 O O . GLN A 1 92 ? -27.110 1.039 31.669 1.00 95.00 92 GLN A O 1
ATOM 749 N N . GLN A 1 93 ? -26.177 2.840 30.702 1.00 94.25 93 GLN A N 1
ATOM 750 C CA . GLN A 1 93 ? -25.490 3.301 31.907 1.00 94.25 93 GLN A CA 1
ATOM 751 C C . GLN A 1 93 ? -26.469 3.663 33.038 1.00 94.25 93 GLN A C 1
ATOM 753 O O . GLN A 1 93 ? -26.255 3.258 34.182 1.00 94.25 93 GLN A O 1
ATOM 758 N N . ILE A 1 94 ? -27.586 4.328 32.716 1.00 92.81 94 ILE A N 1
ATOM 759 C CA . ILE A 1 94 ? -28.640 4.683 33.686 1.00 92.81 94 ILE A CA 1
ATOM 760 C C . ILE A 1 94 ? -29.258 3.434 34.331 1.00 92.81 94 ILE A C 1
ATOM 762 O O . ILE A 1 94 ? -29.444 3.387 35.547 1.00 92.81 94 ILE A O 1
ATOM 766 N N . GLN A 1 95 ? -29.565 2.406 33.533 1.00 92.56 95 GLN A N 1
ATOM 767 C CA . GLN A 1 95 ? -30.173 1.169 34.043 1.00 92.56 95 GLN A CA 1
ATOM 768 C C . GLN A 1 95 ? -29.258 0.447 35.039 1.00 92.56 95 GLN A C 1
ATOM 770 O O . GLN A 1 95 ? -29.720 -0.025 36.080 1.00 92.56 95 GLN A O 1
ATOM 775 N N . LEU A 1 96 ? -27.956 0.393 34.743 1.00 92.94 96 LEU A N 1
ATOM 776 C CA . LEU A 1 96 ? -26.965 -0.202 35.637 1.00 92.94 96 LEU A CA 1
ATOM 777 C C . LEU A 1 96 ? -26.840 0.585 36.946 1.00 92.94 96 LEU A C 1
ATOM 779 O O . LEU A 1 96 ? -26.782 -0.019 38.016 1.00 92.94 96 LEU A O 1
ATOM 783 N N . GLU A 1 97 ? -26.821 1.919 36.886 1.00 89.38 97 GLU A N 1
ATOM 784 C CA . GLU A 1 97 ? -26.734 2.762 38.083 1.00 89.38 97 GLU A CA 1
ATOM 785 C C . GLU A 1 97 ? -27.956 2.594 38.995 1.00 89.38 97 GLU A C 1
ATOM 787 O O . GLU A 1 97 ? -27.799 2.407 40.205 1.00 89.38 97 GLU A O 1
ATOM 792 N N . ALA A 1 98 ? -29.161 2.576 38.417 1.00 86.50 98 ALA A N 1
ATOM 793 C CA . ALA A 1 98 ? -30.396 2.330 39.156 1.00 86.50 98 ALA A CA 1
ATOM 794 C C . ALA A 1 98 ? -30.355 0.970 39.873 1.00 86.50 98 ALA A C 1
ATOM 796 O O . ALA A 1 98 ? -30.532 0.902 41.088 1.00 86.50 98 ALA A O 1
ATOM 797 N N . ALA A 1 99 ? -29.988 -0.102 39.161 1.00 84.56 99 ALA A N 1
ATOM 798 C CA . ALA A 1 99 ? -29.883 -1.437 39.748 1.00 84.56 99 ALA A CA 1
ATOM 799 C C . ALA A 1 99 ? -28.868 -1.507 40.905 1.00 84.56 99 ALA A C 1
ATOM 801 O O . ALA A 1 99 ? -29.121 -2.168 41.914 1.00 84.56 99 ALA A O 1
ATOM 802 N N . ARG A 1 100 ? -27.732 -0.800 40.802 1.00 85.81 100 ARG A N 1
ATOM 803 C CA . ARG A 1 100 ? -26.740 -0.718 41.891 1.00 85.81 100 ARG A CA 1
ATOM 804 C C . ARG A 1 100 ? -27.284 0.032 43.105 1.00 85.81 100 ARG A C 1
ATOM 806 O O . ARG A 1 100 ? -27.008 -0.368 44.237 1.00 85.81 100 ARG A O 1
ATOM 813 N N . ARG A 1 101 ? -28.052 1.099 42.878 1.00 81.69 101 ARG A N 1
ATOM 814 C CA . ARG A 1 101 ? -28.675 1.899 43.939 1.00 81.69 101 ARG A CA 1
ATOM 815 C C . ARG A 1 101 ? -29.730 1.102 44.709 1.00 81.69 101 ARG A C 1
ATOM 817 O O . ARG A 1 101 ? -29.778 1.214 45.932 1.00 81.69 101 ARG A O 1
ATOM 824 N N . ASP A 1 102 ? -30.531 0.293 44.021 1.00 74.00 102 ASP A N 1
ATOM 825 C CA . ASP A 1 102 ? -31.549 -0.566 44.640 1.00 74.00 102 ASP A CA 1
ATOM 826 C C . ASP A 1 102 ? -30.947 -1.801 45.333 1.00 74.00 102 ASP A C 1
ATOM 828 O O . ASP A 1 102 ? -31.416 -2.208 46.397 1.00 74.00 102 ASP A O 1
ATOM 832 N N . ALA A 1 103 ? -29.865 -2.373 44.792 1.00 73.81 103 ALA A N 1
ATOM 833 C CA . ALA A 1 103 ? -29.187 -3.524 45.396 1.00 73.81 103 ALA A CA 1
ATOM 834 C C . ALA A 1 103 ? -28.479 -3.195 46.723 1.00 73.81 103 ALA A C 1
ATOM 836 O O . ALA A 1 103 ? -28.390 -4.056 47.594 1.00 73.81 103 ALA A O 1
ATOM 837 N N . GLY A 1 104 ? -28.000 -1.959 46.902 1.00 68.12 104 GLY A N 1
ATOM 838 C CA . GLY A 1 104 ? -27.340 -1.508 48.134 1.00 68.12 104 GLY A CA 1
ATOM 839 C C . GLY A 1 104 ? -28.289 -1.092 49.263 1.00 68.12 104 GLY A C 1
ATOM 840 O O . GLY A 1 104 ? -27.825 -0.574 50.275 1.00 68.12 104 GLY A O 1
ATOM 841 N N . LYS A 1 105 ? -29.607 -1.254 49.085 1.00 64.31 105 LYS A N 1
ATOM 842 C CA . LYS A 1 105 ? -30.639 -0.774 50.019 1.00 64.31 105 LYS A CA 1
ATOM 843 C C . LYS A 1 105 ? -31.416 -1.891 50.725 1.00 64.31 105 LYS A C 1
ATOM 845 O O . LYS A 1 105 ? -32.523 -1.647 51.201 1.00 64.31 105 LYS A O 1
ATOM 850 N N . LYS A 1 106 ? -30.839 -3.095 50.782 1.00 53.97 106 LYS A N 1
ATOM 851 C CA . LYS A 1 106 ? -31.349 -4.245 51.540 1.00 53.97 106 LYS A CA 1
ATOM 852 C C . LYS A 1 106 ? -30.506 -4.515 52.775 1.00 53.97 106 LYS A C 1
ATOM 854 O O . LYS A 1 106 ? -29.269 -4.370 52.669 1.00 53.97 106 LYS A O 1
#

Secondary structure (DSSP, 8-state):
----SS--EETTEEGGGS-HHHHHHHHHHTT----S-HHHHHHHHHHHHHHHHHHHHHTTS-----------------S---HHHHHHHHHHHHHHHHHHHHHTT-

Sequence (106 aa):
MTTEGDHFLIDGRPVPELKVVELRKELEIRSLPKSGNKKELVDRLLNFLREEQEELTKQQETPQEEGNQEEKQSPTASHSLPDMVSQYLVQQQIQLEAARRDAGKK

Solvent-accessible surface area (backbone atoms only — not comparable to full-atom values): 6890 Å² total; per-residue (Å²): 136,85,80,84,73,83,71,54,63,57,96,86,37,44,56,83,77,52,50,64,71,54,50,35,49,56,27,51,78,66,74,41,80,71,75,77,53,68,66,54,48,36,50,52,53,51,49,49,55,49,50,51,51,50,44,65,62,27,75,79,54,82,82,91,86,87,86,90,81,93,77,84,90,80,87,89,85,86,77,84,63,61,67,64,59,58,51,49,52,52,54,53,52,51,55,53,51,51,52,53,60,60,65,72,72,116

Foldseek 3Di:
DDPPPQQDADPNHGLLPDDLVVLLVLCVVVVHDSDDDSVVSSVVSSVVVVVVVVVVVCVVPDDDDDDDDDDDDDDDDPPDDPPVVVVVVVVVVVVVVVVVVVVVPD

InterPro domains:
  IPR003034 SAP domain [PF02037] (18-50)
  IPR003034 SAP domain [PS50800] (15-49)
  IPR003034 SAP domain [SM00513] (15-49)
  IPR036361 SAP domain superfamily [G3DSA:1.10.720.30] (16-63)
  IPR036361 SAP domain superfamily [SSF68906] (15-52)
  IPR052240 SAP domain-containing ribonucleoprotein [PTHR46551] (17-80)

Nearest PDB structures (foldseek):
  1zbh-assembly1_D  TM=9.654E-01  e=7.585E-02  Homo sapiens